Protein AF-A0AAJ4FAZ4-F1 (afdb_monomer)

Solvent-accessible surface area (backbone atoms only — not comparable to full-atom values): 7172 Å² total; per-residue (Å²): 137,91,84,82,84,87,79,88,83,78,82,79,81,78,77,80,74,80,72,75,82,74,70,63,69,66,58,57,48,51,50,52,46,50,51,50,50,54,52,52,61,74,35,66,86,39,67,74,61,33,71,71,54,60,81,50,44,72,41,85,96,40,70,46,77,49,74,38,98,54,58,62,82,92,45,78,35,40,30,40,39,38,31,36,26,21,42,89,90,42,75,43,28,34,39,43,34,35,17,46,80,92,43,77,76,44,76,51,77,45,80,63,63,82,130

pLDDT: mean 82.32, std 18.44, range [38.81, 97.94]

Sequence (115 aa):
MKKSVSALGLSLLFCVSHTFAQQPVADDRLMANHCLSEIQALYKTNPEVMALLEGTRVKDNSVALDRYDAKVGSQHIASELKATVERRDRVVGQILCLLDEDKILYKTFFNTEQH

Secondary structure (DSSP, 8-state):
------------------------HHHHHHHHHHHHHHHHHHTTT-HHHHHHHTTEEEPTT--EEEE-SS-BTTB--SEEEEEEEEETTEEEEEEEEEEETTEEEEEEEEE----

Radius of gyration: 23.89 Å; Cα contacts (8 Å, |Δi|>4): 161; chains: 1; bounding box: 85×60×36 Å

Foldseek 3Di:
DDDDDDDDDDDDPPPPPPPPPPDPPVVLQVLQQVLLVVQCVVCVVPVVVCVLSPQKGFDPPFKDKDADPDDDPPHDFGIKIKTFIDRPPHTQWMKIFTHDVSDTPDIDTDGPDDD

Mean predicted aligned error: 11.06 Å

Structure (mmCIF, N/CA/C/O backbone):
data_AF-A0AAJ4FAZ4-F1
#
_entry.id   AF-A0AAJ4FAZ4-F1
#
loop_
_atom_site.group_PDB
_atom_site.id
_atom_site.type_symbol
_atom_site.label_atom_id
_atom_site.label_alt_id
_atom_site.label_comp_id
_atom_site.label_asym_id
_atom_site.label_entity_id
_atom_site.label_seq_id
_atom_site.pdbx_PDB_ins_code
_atom_site.Cartn_x
_atom_site.Cartn_y
_atom_site.Cartn_z
_atom_site.occupancy
_atom_site.B_iso_or_equiv
_atom_site.auth_seq_id
_atom_site.auth_comp_id
_atom_site.auth_asym_id
_atom_site.auth_atom_id
_atom_site.pdbx_PDB_model_num
ATOM 1 N N . MET A 1 1 ? 65.141 -44.867 -17.189 1.00 41.06 1 MET A N 1
ATOM 2 C CA . MET A 1 1 ? 63.992 -44.368 -17.978 1.00 41.06 1 MET A CA 1
ATOM 3 C C . MET A 1 1 ? 62.885 -43.973 -17.009 1.00 41.06 1 MET A C 1
ATOM 5 O O . MET A 1 1 ? 62.425 -44.822 -16.262 1.00 41.06 1 MET A O 1
ATOM 9 N N . LYS A 1 2 ? 62.536 -42.681 -16.954 1.00 38.81 2 LYS A N 1
ATOM 10 C CA . LYS A 1 2 ? 61.416 -42.137 -16.167 1.00 38.81 2 LYS A CA 1
ATOM 11 C C . LYS A 1 2 ? 60.113 -42.390 -16.932 1.00 38.81 2 LYS A C 1
ATOM 13 O O . LYS A 1 2 ? 60.069 -42.082 -18.121 1.00 38.81 2 LYS A O 1
ATOM 18 N N . LYS A 1 3 ? 59.066 -42.891 -16.275 1.00 43.97 3 LYS A N 1
ATOM 19 C CA . LYS A 1 3 ? 57.681 -42.695 -16.727 1.00 43.97 3 LYS A CA 1
ATOM 20 C C . LYS A 1 3 ? 56.831 -42.262 -15.541 1.00 43.97 3 LYS A C 1
ATOM 22 O O . LYS A 1 3 ? 56.889 -42.851 -14.467 1.00 43.97 3 LYS A O 1
ATOM 27 N N . SER A 1 4 ? 56.136 -41.164 -15.773 1.00 47.00 4 SER A N 1
ATOM 28 C CA . SER A 1 4 ? 55.506 -40.282 -14.806 1.00 47.00 4 SER A CA 1
ATOM 29 C C . SER A 1 4 ? 53.994 -40.534 -14.782 1.00 47.00 4 SER A C 1
ATOM 31 O O . SER A 1 4 ? 53.373 -40.571 -15.835 1.00 47.00 4 SER A O 1
ATOM 33 N N . VAL A 1 5 ? 53.470 -40.764 -13.578 1.00 49.25 5 VAL A N 1
ATOM 34 C CA . VAL A 1 5 ? 52.274 -40.211 -12.899 1.00 49.25 5 VAL A CA 1
ATOM 35 C C . VAL A 1 5 ? 51.044 -39.699 -13.696 1.00 49.25 5 VAL A C 1
ATOM 37 O O . VAL A 1 5 ? 51.159 -38.860 -14.579 1.00 49.25 5 VAL A O 1
ATOM 40 N N . SER A 1 6 ? 49.878 -40.098 -13.151 1.00 43.69 6 SER A N 1
ATOM 41 C CA . SER A 1 6 ? 48.538 -39.460 -13.075 1.00 43.69 6 SER A CA 1
ATOM 42 C C . SER A 1 6 ? 47.638 -39.335 -14.304 1.00 43.69 6 SER A C 1
ATOM 44 O O . SER A 1 6 ? 47.954 -38.634 -15.253 1.00 43.69 6 SER A O 1
ATOM 46 N N . ALA A 1 7 ? 46.394 -39.809 -14.159 1.00 46.72 7 ALA A N 1
ATOM 47 C CA . ALA A 1 7 ? 45.302 -38.959 -13.659 1.00 46.72 7 ALA A CA 1
ATOM 48 C C . ALA A 1 7 ? 44.032 -39.798 -13.399 1.00 46.72 7 ALA A C 1
ATOM 50 O O . ALA A 1 7 ? 43.406 -40.305 -14.326 1.00 46.72 7 ALA A O 1
ATOM 51 N N . LEU A 1 8 ? 43.646 -39.935 -12.126 1.00 46.59 8 LEU A N 1
ATOM 52 C CA . LEU A 1 8 ? 42.291 -40.328 -11.733 1.00 46.59 8 LEU A CA 1
ATOM 53 C C . LEU A 1 8 ? 41.358 -39.155 -12.060 1.00 46.59 8 LEU A C 1
ATOM 55 O O . LEU A 1 8 ? 41.427 -38.107 -11.420 1.00 46.59 8 LEU A O 1
ATOM 59 N N . GLY A 1 9 ? 40.522 -39.321 -13.083 1.00 46.47 9 GLY A N 1
ATOM 60 C CA . GLY A 1 9 ? 39.487 -38.360 -13.452 1.00 46.47 9 GLY A CA 1
ATOM 61 C C . GLY A 1 9 ? 38.359 -38.357 -12.423 1.00 46.47 9 GLY A C 1
ATOM 62 O O . GLY A 1 9 ? 37.454 -39.184 -12.486 1.00 46.47 9 GLY A O 1
ATOM 63 N N . LEU A 1 10 ? 38.417 -37.425 -11.475 1.00 49.88 10 LEU A N 1
ATOM 64 C CA . LEU A 1 10 ? 37.337 -37.138 -10.536 1.00 49.88 10 LEU A CA 1
ATOM 65 C C . LEU A 1 10 ? 36.292 -36.260 -11.251 1.00 49.88 10 LEU A C 1
ATOM 67 O O . LEU A 1 10 ? 36.438 -35.042 -11.320 1.00 49.88 10 LEU A O 1
ATOM 71 N N . SER A 1 11 ? 35.255 -36.872 -11.830 1.00 51.69 11 SER A N 1
ATOM 72 C CA . SER A 1 11 ? 34.100 -36.133 -12.364 1.00 51.69 11 SER A CA 1
ATOM 73 C C . SER A 1 11 ? 33.214 -35.652 -11.214 1.00 51.69 11 SER A C 1
ATOM 75 O O . SER A 1 11 ? 32.373 -36.394 -10.713 1.00 51.69 11 SER A O 1
ATOM 77 N N . LEU A 1 12 ? 33.406 -34.401 -10.795 1.00 55.72 12 LEU A N 1
ATOM 78 C CA . LEU A 1 12 ? 32.466 -33.666 -9.949 1.00 55.72 12 LEU A CA 1
ATOM 79 C C . LEU A 1 12 ? 31.355 -33.094 -10.839 1.00 55.72 12 LEU A C 1
ATOM 81 O O . LEU A 1 12 ? 31.485 -32.009 -11.403 1.00 55.72 12 LEU A O 1
ATOM 85 N N . LEU A 1 13 ? 30.258 -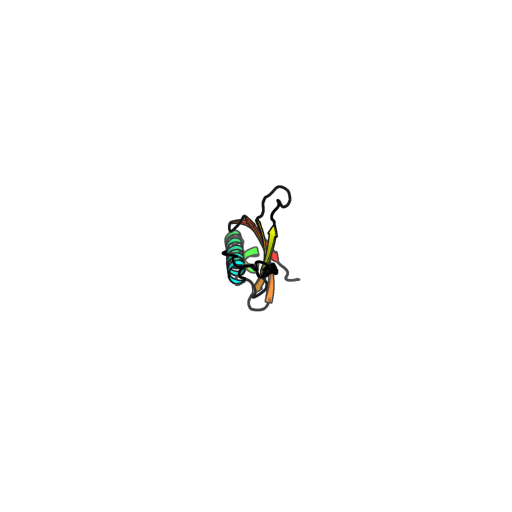33.841 -10.974 1.00 58.47 13 LEU A N 1
ATOM 86 C CA . LEU A 1 13 ? 28.983 -33.307 -11.453 1.00 58.47 13 LEU A CA 1
ATOM 87 C C . LEU A 1 13 ? 28.458 -32.327 -10.395 1.00 58.47 13 LEU A C 1
ATOM 89 O O . LEU A 1 13 ? 27.858 -32.724 -9.399 1.00 58.47 13 LEU A O 1
ATOM 93 N N . PHE A 1 14 ? 28.739 -31.040 -10.595 1.00 55.69 14 PHE A N 1
ATOM 94 C CA . PHE A 1 14 ? 28.132 -29.953 -9.838 1.00 55.69 14 PHE A CA 1
ATOM 95 C C . PHE A 1 14 ? 26.629 -29.922 -10.140 1.00 55.69 14 PHE A C 1
ATOM 97 O O . PHE A 1 14 ? 26.198 -29.432 -11.183 1.00 55.69 14 PHE A O 1
ATOM 104 N N . CYS A 1 15 ? 25.825 -30.457 -9.221 1.00 53.03 15 CYS A N 1
ATOM 105 C CA . CYS A 1 15 ? 24.395 -30.190 -9.171 1.00 53.03 15 CYS A CA 1
ATOM 106 C C . CYS A 1 15 ? 24.205 -28.683 -8.965 1.00 53.03 15 CYS A C 1
ATOM 108 O O . CYS A 1 15 ? 24.461 -28.163 -7.879 1.00 53.03 15 CYS A O 1
ATOM 110 N N . VAL A 1 16 ? 23.793 -27.972 -10.014 1.00 56.09 16 VAL A N 1
ATOM 111 C 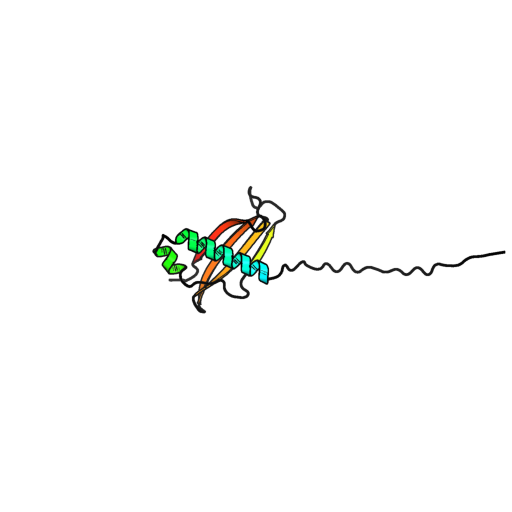CA . VAL A 1 16 ? 23.404 -26.563 -9.923 1.00 56.09 16 VAL A CA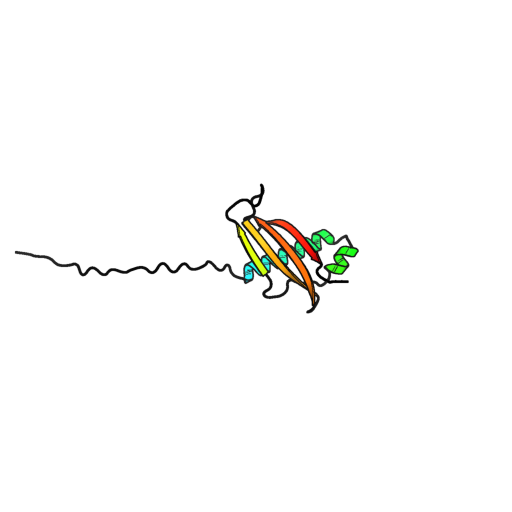 1
ATOM 112 C C . VAL A 1 16 ? 22.070 -26.507 -9.184 1.00 56.09 16 VAL A C 1
ATOM 114 O O . VAL A 1 16 ? 20.997 -26.579 -9.786 1.00 56.09 16 VAL A O 1
ATOM 117 N N . SER A 1 17 ? 22.136 -26.428 -7.857 1.00 52.28 17 SER A N 1
ATOM 118 C CA . SER A 1 17 ? 21.000 -26.041 -7.029 1.00 52.28 17 SER A CA 1
ATOM 119 C C . SER A 1 17 ? 20.574 -24.647 -7.477 1.00 52.28 17 SER A C 1
ATOM 121 O O . SER A 1 17 ? 21.270 -23.669 -7.213 1.00 52.28 17 SER A O 1
ATOM 123 N N . HIS A 1 18 ? 19.456 -24.553 -8.194 1.00 47.91 18 HIS A N 1
ATOM 124 C CA . HIS A 1 18 ? 18.778 -23.282 -8.403 1.00 47.91 18 HIS A CA 1
ATOM 125 C C . HIS A 1 18 ? 18.246 -22.848 -7.039 1.00 47.91 18 HIS A C 1
ATOM 127 O O . HIS A 1 18 ? 17.161 -23.246 -6.620 1.00 47.91 18 HIS A O 1
ATOM 133 N N . THR A 1 19 ? 19.049 -22.090 -6.300 1.00 49.94 19 THR A N 1
ATOM 134 C CA . THR A 1 19 ? 18.583 -21.357 -5.131 1.00 49.94 19 THR A CA 1
ATOM 135 C C . THR A 1 19 ? 17.575 -20.342 -5.659 1.00 49.94 19 THR A C 1
ATOM 137 O O . THR A 1 19 ? 17.963 -19.324 -6.230 1.00 49.94 19 THR A O 1
ATOM 140 N N . PHE A 1 20 ? 16.276 -20.631 -5.544 1.00 51.59 20 PHE A N 1
ATOM 141 C CA . PHE A 1 20 ? 15.256 -19.602 -5.706 1.00 51.59 20 PHE A CA 1
ATOM 142 C C . PHE A 1 20 ? 15.607 -18.498 -4.709 1.00 51.59 20 PHE A C 1
ATOM 144 O O . PHE A 1 20 ? 15.625 -18.735 -3.501 1.00 51.59 20 PHE A O 1
ATOM 151 N N . ALA A 1 21 ? 15.986 -17.325 -5.213 1.00 46.69 21 ALA A N 1
ATOM 152 C CA . ALA A 1 21 ? 16.301 -16.170 -4.390 1.00 46.69 21 ALA A CA 1
ATOM 153 C C . ALA A 1 21 ? 15.007 -15.668 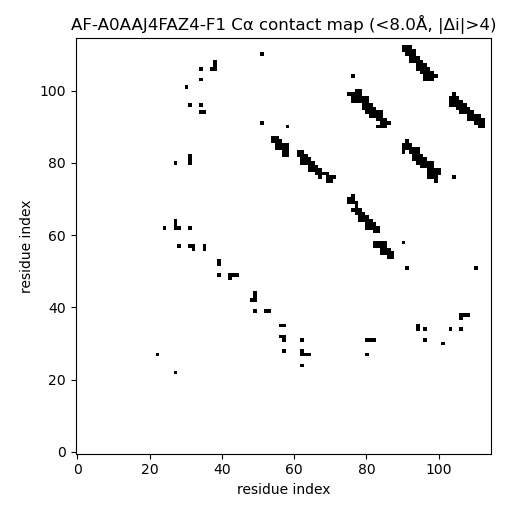-3.729 1.00 46.69 21 ALA A C 1
ATOM 155 O O . ALA A 1 21 ? 14.345 -14.750 -4.217 1.00 46.69 21 ALA A O 1
ATOM 156 N N . GLN A 1 22 ? 14.622 -16.318 -2.631 1.00 51.91 22 GLN A N 1
ATOM 157 C CA . GLN A 1 22 ? 13.640 -15.808 -1.690 1.00 51.91 22 GLN A CA 1
ATOM 158 C C . GLN A 1 22 ? 14.260 -14.552 -1.075 1.00 51.91 22 GLN A C 1
ATOM 160 O O . GLN A 1 22 ? 15.214 -14.641 -0.301 1.00 51.91 22 GLN A O 1
ATOM 165 N N . GLN A 1 23 ? 13.775 -13.376 -1.488 1.00 56.75 23 GLN A N 1
ATOM 166 C CA . GLN A 1 23 ? 14.123 -12.134 -0.798 1.00 56.75 23 GLN A CA 1
ATOM 167 C C . GLN A 1 23 ? 13.659 -12.241 0.662 1.00 56.75 23 GLN A C 1
ATOM 169 O O . GLN A 1 23 ? 12.709 -12.981 0.954 1.00 56.75 23 GLN A O 1
ATOM 174 N N . PRO A 1 24 ? 14.322 -11.549 1.599 1.00 60.66 24 PRO A N 1
ATOM 175 C CA . PRO A 1 24 ? 13.916 -11.586 2.990 1.00 60.66 24 PRO A CA 1
ATOM 176 C C . PRO A 1 24 ? 12.508 -11.001 3.130 1.00 60.66 24 PRO A C 1
ATOM 178 O O . PRO A 1 24 ? 12.295 -9.817 2.903 1.00 60.66 24 PRO A O 1
ATOM 181 N N . VAL A 1 25 ? 11.562 -11.812 3.611 1.00 66.69 25 VAL A N 1
ATOM 182 C CA . VAL A 1 25 ? 10.188 -11.398 3.977 1.00 66.69 25 VAL A CA 1
ATOM 183 C C . VAL A 1 25 ? 10.173 -10.149 4.883 1.00 66.69 25 VAL A C 1
ATOM 185 O O . VAL A 1 25 ? 9.195 -9.403 4.930 1.00 66.69 25 VAL A O 1
ATOM 188 N N . ALA A 1 26 ? 11.263 -9.913 5.621 1.00 72.56 26 ALA A N 1
ATOM 189 C CA . ALA A 1 26 ? 11.445 -8.738 6.464 1.00 72.56 26 ALA A CA 1
ATOM 190 C C . ALA A 1 26 ? 11.523 -7.421 5.668 1.00 72.56 26 ALA A C 1
ATOM 192 O O . ALA A 1 26 ? 10.902 -6.444 6.094 1.00 72.56 26 ALA A O 1
ATOM 193 N N . ASP A 1 27 ? 12.223 -7.408 4.532 1.00 85.00 27 ASP A N 1
ATOM 194 C CA . ASP A 1 27 ? 12.410 -6.215 3.699 1.00 85.00 27 ASP A CA 1
ATOM 195 C C . ASP A 1 27 ? 11.106 -5.877 2.966 1.00 85.00 27 ASP A C 1
ATOM 197 O O . ASP A 1 27 ? 10.635 -4.740 3.007 1.00 85.00 27 ASP A O 1
ATOM 201 N N . ASP A 1 28 ? 10.430 -6.895 2.428 1.00 90.31 28 ASP A N 1
ATOM 202 C CA . ASP A 1 28 ? 9.128 -6.743 1.771 1.00 90.31 28 ASP A CA 1
ATOM 203 C C . ASP A 1 28 ? 8.082 -6.170 2.739 1.00 90.31 28 ASP A C 1
ATOM 205 O O . ASP A 1 28 ? 7.295 -5.288 2.392 1.00 90.31 28 ASP A O 1
ATOM 209 N N . ARG A 1 29 ? 8.088 -6.617 4.003 1.00 92.44 29 ARG A N 1
ATOM 210 C CA . ARG A 1 29 ? 7.199 -6.070 5.037 1.00 92.44 29 ARG A CA 1
ATOM 211 C C . ARG A 1 29 ? 7.546 -4.631 5.405 1.00 92.44 29 ARG A C 1
ATOM 213 O O . ARG A 1 29 ? 6.636 -3.852 5.698 1.00 92.44 29 ARG A O 1
ATOM 220 N N . LEU A 1 30 ? 8.824 -4.263 5.423 1.00 94.44 30 LEU A N 1
ATOM 221 C CA . LEU A 1 30 ? 9.225 -2.875 5.642 1.00 94.44 30 LEU A CA 1
ATOM 222 C C . LEU A 1 30 ? 8.682 -1.982 4.518 1.00 94.44 30 LEU A C 1
ATOM 224 O O . LEU A 1 30 ? 8.039 -0.972 4.808 1.00 94.44 30 LEU A O 1
ATOM 228 N N . MET A 1 31 ? 8.840 -2.405 3.262 1.00 95.50 31 MET A N 1
ATOM 229 C CA . MET A 1 31 ? 8.316 -1.686 2.101 1.00 95.50 31 MET A CA 1
ATOM 230 C C . MET A 1 31 ? 6.781 -1.610 2.101 1.00 95.50 31 MET A C 1
ATOM 232 O O . MET A 1 31 ? 6.210 -0.550 1.852 1.00 95.50 31 MET A O 1
ATOM 236 N N . ALA A 1 32 ? 6.087 -2.691 2.472 1.00 96.88 32 ALA A N 1
ATOM 237 C CA . ALA A 1 32 ? 4.631 -2.689 2.621 1.00 96.88 32 ALA A CA 1
ATOM 238 C C . ALA A 1 32 ? 4.154 -1.643 3.645 1.00 96.88 32 ALA A C 1
ATOM 240 O O . ALA A 1 32 ? 3.200 -0.904 3.394 1.00 96.88 32 ALA A O 1
ATOM 241 N N . ASN A 1 33 ? 4.835 -1.550 4.792 1.00 96.94 33 ASN A N 1
ATOM 242 C CA . ASN A 1 33 ? 4.525 -0.552 5.817 1.00 96.94 33 ASN A CA 1
ATOM 243 C C . ASN A 1 33 ? 4.835 0.873 5.348 1.00 96.94 33 ASN A C 1
ATOM 245 O O . ASN A 1 33 ? 4.048 1.782 5.616 1.00 96.94 33 ASN A O 1
ATOM 249 N N . HIS A 1 34 ? 5.944 1.074 4.628 1.00 97.31 34 HIS A N 1
ATOM 250 C CA . HIS A 1 34 ? 6.261 2.371 4.029 1.00 97.31 34 HIS A CA 1
ATOM 251 C C . HIS A 1 34 ? 5.175 2.792 3.037 1.00 97.31 34 HIS A C 1
ATOM 253 O O . HIS A 1 34 ? 4.656 3.903 3.132 1.00 97.31 34 HIS A O 1
ATOM 259 N N . CYS A 1 35 ? 4.733 1.883 2.171 1.00 97.75 35 CYS A N 1
ATOM 260 C CA . CYS A 1 35 ? 3.655 2.169 1.237 1.00 97.75 35 CYS A CA 1
ATOM 261 C C . CYS A 1 35 ? 2.321 2.491 1.932 1.00 97.75 35 CYS A C 1
ATOM 263 O O . CYS A 1 35 ? 1.662 3.465 1.561 1.00 97.75 35 CYS A O 1
ATOM 265 N N . LEU A 1 36 ? 1.934 1.746 2.977 1.00 97.94 36 LEU A N 1
ATOM 266 C CA . LEU A 1 36 ? 0.7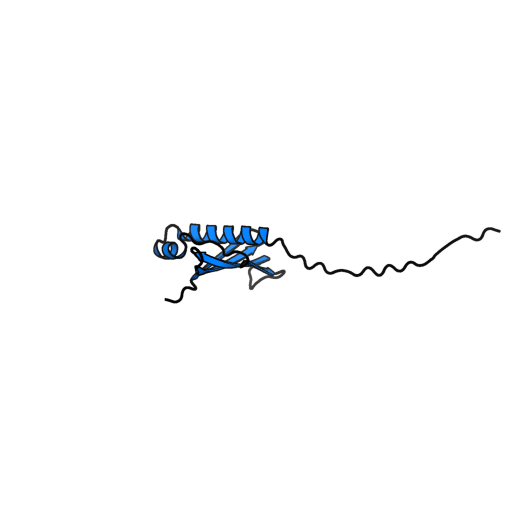44 2.075 3.772 1.00 97.94 36 LEU A CA 1
ATOM 267 C C . LEU A 1 36 ? 0.853 3.472 4.404 1.00 97.94 36 LEU A C 1
ATOM 269 O O . LEU A 1 36 ? -0.105 4.244 4.361 1.00 97.94 36 LEU A O 1
ATOM 273 N N . SER A 1 37 ? 2.020 3.816 4.952 1.00 97.81 37 SER A N 1
ATOM 274 C CA . SER A 1 37 ? 2.267 5.129 5.555 1.00 97.81 37 SER A CA 1
ATOM 275 C C . SER A 1 37 ? 2.156 6.263 4.532 1.00 97.81 37 SER A C 1
ATOM 277 O O . SER A 1 37 ? 1.524 7.283 4.798 1.00 97.81 37 SER A O 1
ATOM 279 N N . GLU A 1 38 ? 2.692 6.065 3.329 1.00 97.81 38 GLU A N 1
ATOM 280 C CA . GLU A 1 38 ? 2.579 7.005 2.213 1.00 97.81 38 GLU A CA 1
ATOM 281 C C . GLU A 1 38 ? 1.124 7.203 1.756 1.00 97.81 38 GLU A C 1
ATOM 283 O O . GLU A 1 38 ? 0.730 8.317 1.405 1.00 97.81 38 GLU A O 1
ATOM 288 N N . ILE A 1 39 ? 0.304 6.147 1.779 1.00 97.44 39 ILE A N 1
ATOM 289 C CA . ILE A 1 39 ? -1.1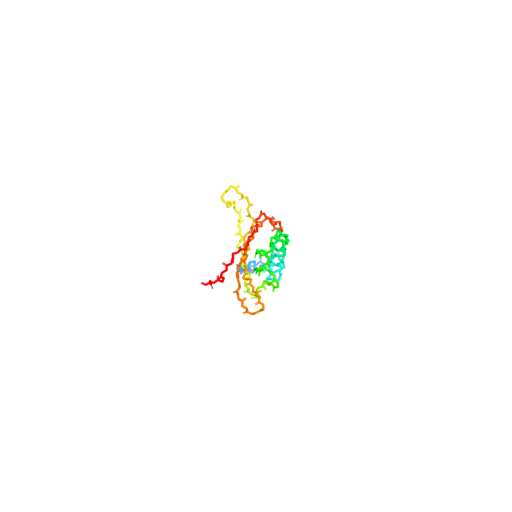38 6.230 1.495 1.00 97.44 39 ILE A CA 1
ATOM 290 C C . ILE A 1 39 ? -1.858 7.025 2.593 1.00 97.44 39 ILE A C 1
ATOM 292 O O . ILE A 1 39 ? -2.642 7.924 2.290 1.00 97.44 39 ILE A O 1
ATOM 296 N N . GLN A 1 40 ? -1.573 6.747 3.866 1.00 97.12 40 GLN A N 1
ATOM 297 C CA . GLN A 1 40 ? -2.135 7.500 4.993 1.00 97.12 40 GLN A CA 1
ATOM 298 C C . GLN A 1 40 ? -1.745 8.985 4.933 1.00 97.12 40 GLN A C 1
ATOM 300 O O . GLN A 1 40 ? -2.576 9.858 5.176 1.00 97.12 40 GLN A O 1
ATOM 305 N N . ALA A 1 41 ? -0.499 9.290 4.563 1.00 96.81 41 ALA A N 1
ATOM 306 C CA . ALA A 1 41 ? -0.032 10.660 4.384 1.00 96.81 41 ALA A CA 1
ATOM 307 C C . ALA A 1 41 ? -0.748 11.365 3.221 1.00 96.81 41 ALA A C 1
ATOM 309 O O . ALA A 1 41 ? -1.165 12.514 3.378 1.00 96.81 41 ALA A O 1
ATOM 310 N N . LEU A 1 42 ? -0.939 10.671 2.090 1.00 95.75 42 LEU A N 1
ATOM 311 C CA . LEU A 1 42 ? -1.646 11.193 0.916 1.00 95.75 42 LEU A CA 1
ATOM 312 C C . LEU A 1 42 ? -3.080 11.624 1.252 1.00 95.75 42 LEU A C 1
ATOM 314 O O . LEU A 1 42 ? -3.532 12.667 0.785 1.00 95.75 42 LEU A O 1
ATOM 318 N N . TYR A 1 43 ? -3.778 10.848 2.081 1.00 95.06 43 TYR A N 1
ATOM 319 C CA . TYR A 1 43 ? -5.175 11.106 2.434 1.00 95.06 43 TYR A CA 1
ATOM 320 C C . TYR A 1 43 ? -5.369 11.847 3.757 1.00 95.06 43 TYR A C 1
ATOM 322 O O . TYR A 1 43 ? -6.509 12.067 4.148 1.00 95.06 43 TYR A O 1
ATOM 330 N N . LYS A 1 44 ? -4.301 12.308 4.420 1.00 95.00 44 LYS A N 1
ATOM 331 C CA . LYS A 1 44 ? -4.356 12.917 5.763 1.00 95.00 44 LYS A CA 1
ATOM 332 C C . LYS A 1 44 ? -5.392 14.040 5.916 1.00 95.00 44 LYS A C 1
ATOM 334 O O . LYS A 1 44 ? -5.930 14.232 7.002 1.00 95.00 44 LYS A O 1
ATOM 339 N N . THR A 1 45 ? -5.655 14.802 4.856 1.00 95.00 45 THR A N 1
ATOM 340 C CA . THR A 1 45 ? -6.612 15.922 4.852 1.00 95.00 45 THR A CA 1
ATOM 341 C C . THR A 1 45 ? -8.016 15.540 4.374 1.00 95.00 45 THR A C 1
ATOM 343 O O . THR A 1 45 ? -8.904 16.389 4.389 1.00 95.00 45 THR A O 1
ATOM 346 N N . ASN A 1 46 ? -8.239 14.286 3.967 1.00 95.38 46 ASN A N 1
ATOM 347 C CA . ASN A 1 46 ? -9.541 13.751 3.586 1.00 95.38 46 ASN A CA 1
ATOM 348 C C . ASN A 1 46 ? -10.132 12.939 4.760 1.00 95.38 46 ASN A C 1
ATOM 350 O O . ASN A 1 46 ? -9.765 11.776 4.940 1.00 95.38 46 ASN A O 1
ATOM 354 N N . PRO A 1 47 ? -11.042 13.519 5.565 1.00 93.38 47 PRO A N 1
ATOM 355 C CA . PRO A 1 47 ? -11.551 12.871 6.774 1.00 93.38 47 PRO A CA 1
ATOM 356 C C . PRO A 1 47 ? -12.354 11.594 6.490 1.00 93.38 47 PRO A C 1
ATOM 358 O O . PRO A 1 47 ? -12.315 10.668 7.294 1.00 93.38 47 PRO A O 1
ATOM 361 N N . GLU A 1 48 ? -13.044 11.518 5.350 1.00 91.38 48 GLU A N 1
ATOM 362 C CA . GLU A 1 48 ? -13.820 10.338 4.956 1.00 91.38 48 GLU A CA 1
ATOM 363 C C . GLU A 1 48 ? -12.900 9.142 4.688 1.00 91.38 48 GLU A C 1
ATOM 365 O O . GLU A 1 48 ? -13.091 8.064 5.246 1.00 91.38 48 GLU A O 1
ATOM 370 N N . VAL A 1 49 ? -11.838 9.348 3.904 1.00 90.50 49 VAL A N 1
ATOM 371 C CA . VAL A 1 49 ? -10.861 8.287 3.619 1.00 90.50 49 VAL A CA 1
ATOM 372 C C . VAL A 1 49 ? -10.035 7.954 4.863 1.00 90.50 49 VAL A C 1
ATOM 374 O O . VAL A 1 49 ? -9.746 6.785 5.123 1.00 90.50 49 VAL A O 1
ATOM 377 N N . MET A 1 50 ? -9.696 8.948 5.689 1.00 93.75 50 MET A N 1
ATOM 378 C CA . MET A 1 50 ? -8.977 8.700 6.940 1.00 93.75 50 MET A CA 1
ATOM 379 C C . MET A 1 50 ? -9.787 7.878 7.937 1.00 93.75 50 MET A C 1
ATOM 381 O O . MET A 1 50 ? -9.196 7.049 8.623 1.00 93.75 50 MET A O 1
ATOM 385 N N . ALA A 1 51 ? -11.116 7.995 7.968 1.00 92.19 51 ALA A N 1
ATOM 386 C CA . ALA A 1 51 ? -11.947 7.119 8.794 1.00 92.19 51 ALA A CA 1
ATOM 387 C C . ALA A 1 51 ? -11.779 5.626 8.431 1.00 92.19 51 ALA A C 1
ATOM 389 O O . ALA A 1 51 ? -11.934 4.754 9.292 1.00 92.19 51 ALA A O 1
ATOM 390 N N . LEU A 1 52 ? -11.399 5.312 7.186 1.00 91.44 52 LEU A N 1
ATOM 391 C CA . LEU A 1 52 ? -11.090 3.951 6.730 1.00 91.44 52 LEU A CA 1
ATOM 392 C C . LEU A 1 52 ? -9.647 3.526 7.056 1.00 91.44 52 LEU A C 1
ATOM 394 O O . LEU A 1 52 ? -9.413 2.367 7.391 1.00 91.44 52 LEU A O 1
ATOM 398 N N . LEU A 1 53 ? -8.687 4.453 6.995 1.00 94.00 53 LEU A N 1
ATOM 399 C CA . LEU A 1 53 ? -7.247 4.176 7.140 1.00 94.00 53 LEU A CA 1
ATOM 400 C C . LEU A 1 53 ? -6.694 4.377 8.560 1.00 94.00 53 LEU A C 1
ATOM 402 O O . LEU A 1 53 ? -5.580 3.949 8.872 1.00 94.00 53 LEU A O 1
ATOM 406 N N . GLU A 1 54 ? -7.428 5.052 9.439 1.00 93.44 54 GLU A N 1
ATOM 407 C CA . GLU A 1 54 ? -6.958 5.340 10.791 1.00 93.44 54 GLU A CA 1
ATOM 408 C C . GLU A 1 54 ? -6.813 4.048 11.608 1.00 93.44 54 GLU A C 1
ATOM 410 O O . GLU A 1 54 ? -7.673 3.159 11.582 1.00 93.44 54 GLU A O 1
ATOM 415 N N . GLY A 1 55 ? -5.692 3.923 12.324 1.00 94.31 55 GLY A N 1
ATOM 416 C CA . GLY A 1 55 ? -5.398 2.760 13.165 1.00 94.31 55 GLY A CA 1
ATOM 417 C C . GLY A 1 55 ? -5.219 1.444 12.401 1.00 94.31 55 GLY A C 1
ATOM 418 O O . GLY A 1 55 ? -5.267 0.379 13.018 1.00 94.31 55 GLY A O 1
ATOM 419 N N . THR A 1 56 ? -5.050 1.492 11.077 1.00 96.44 56 THR A N 1
ATOM 420 C CA . THR A 1 56 ? -4.779 0.301 10.273 1.00 96.44 56 THR A CA 1
ATOM 421 C C . THR A 1 56 ? -3.294 -0.028 10.228 1.00 96.44 56 THR A C 1
ATOM 423 O O . THR A 1 56 ? -2.454 0.873 10.252 1.00 96.44 56 THR A O 1
ATOM 426 N N . ARG A 1 57 ? -2.972 -1.309 10.071 1.00 97.06 57 ARG A N 1
ATOM 427 C CA . ARG A 1 57 ? -1.611 -1.820 9.876 1.00 97.06 57 ARG A CA 1
ATOM 428 C C . ARG A 1 57 ? -1.583 -2.887 8.789 1.00 97.06 57 ARG A C 1
ATOM 430 O O . ARG A 1 57 ? -2.613 -3.484 8.478 1.00 97.06 57 ARG A O 1
ATOM 437 N N . VAL A 1 58 ? -0.400 -3.153 8.242 1.00 97.25 58 VAL A N 1
ATOM 438 C CA . VAL A 1 58 ? -0.185 -4.332 7.397 1.00 97.25 58 VAL A CA 1
ATOM 439 C C . VAL A 1 58 ? -0.341 -5.585 8.260 1.00 97.25 58 VAL A C 1
ATOM 441 O O . VAL A 1 58 ? 0.268 -5.691 9.326 1.00 97.25 58 VAL A O 1
ATOM 444 N N . LYS A 1 59 ? -1.166 -6.529 7.804 1.00 96.12 59 LYS A N 1
ATOM 445 C CA . LYS A 1 59 ? -1.345 -7.828 8.450 1.00 96.12 59 LYS A CA 1
ATOM 446 C C . LYS A 1 59 ? -0.085 -8.674 8.287 1.00 96.12 59 LYS A C 1
ATOM 448 O O . LYS A 1 59 ? 0.462 -8.778 7.184 1.00 96.12 59 LYS A O 1
ATOM 453 N N . ASP A 1 60 ? 0.344 -9.323 9.364 1.00 91.44 60 ASP A N 1
ATOM 454 C CA . ASP A 1 60 ? 1.516 -10.198 9.330 1.00 91.44 60 ASP A CA 1
ATOM 455 C C . ASP A 1 60 ? 1.345 -11.341 8.321 1.00 91.44 60 ASP A C 1
ATOM 457 O O . ASP A 1 60 ? 0.257 -11.894 8.149 1.00 91.44 60 ASP A O 1
ATOM 461 N N . ASN A 1 61 ? 2.446 -11.703 7.655 1.00 91.06 61 ASN A N 1
ATOM 462 C CA . AS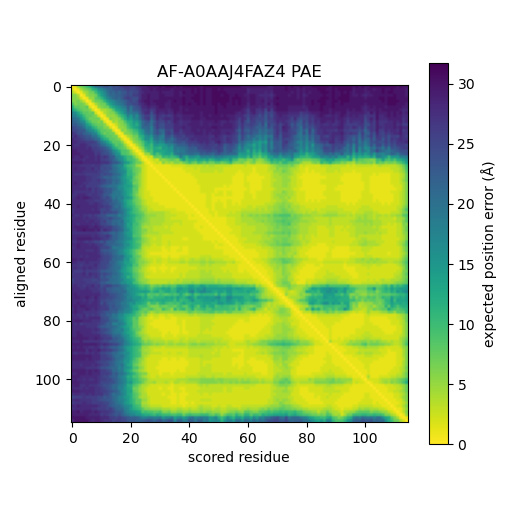N A 1 61 ? 2.508 -12.777 6.656 1.00 91.06 61 ASN A CA 1
ATOM 463 C C . ASN A 1 61 ? 1.512 -12.626 5.485 1.00 91.06 61 ASN A C 1
ATOM 465 O O . ASN A 1 61 ? 1.123 -13.621 4.882 1.00 91.06 61 ASN A O 1
ATOM 469 N N . SER A 1 62 ? 1.088 -11.397 5.167 1.00 95.12 62 SER A N 1
ATOM 470 C CA . SER A 1 62 ? 0.159 -11.115 4.058 1.00 95.12 62 SER A CA 1
ATOM 471 C C . SER A 1 62 ? 0.800 -10.421 2.854 1.00 95.12 62 SER A C 1
ATOM 473 O O . SER A 1 62 ? 0.105 -10.124 1.883 1.00 95.12 62 SER A O 1
ATOM 475 N N . VAL A 1 63 ? 2.098 -10.123 2.933 1.00 96.44 63 VAL A N 1
ATOM 476 C CA . VAL A 1 63 ? 2.823 -9.401 1.886 1.00 96.44 63 VAL A CA 1
ATOM 477 C C . VAL A 1 63 ? 3.149 -10.358 0.745 1.00 96.44 63 VAL A C 1
ATOM 479 O O . VAL A 1 63 ? 3.734 -11.416 0.970 1.00 96.44 63 VAL A O 1
ATOM 482 N N . ALA A 1 64 ? 2.779 -9.966 -0.467 1.00 95.00 64 ALA A N 1
ATOM 483 C CA . ALA A 1 64 ? 3.146 -10.621 -1.711 1.00 95.00 64 ALA A CA 1
ATOM 484 C C . ALA A 1 64 ? 3.907 -9.623 -2.587 1.00 95.00 64 ALA A C 1
ATOM 486 O O . ALA A 1 64 ? 3.464 -8.484 -2.747 1.00 95.00 64 ALA A O 1
ATOM 487 N N . LEU A 1 65 ? 5.040 -10.056 -3.136 1.00 92.25 65 LEU A N 1
ATOM 488 C CA . LEU A 1 65 ? 5.884 -9.257 -4.015 1.00 92.25 65 LEU A CA 1
ATOM 489 C C . LEU A 1 65 ? 6.085 -10.001 -5.336 1.00 92.25 65 LEU A C 1
ATOM 491 O O . LEU A 1 65 ? 6.773 -11.021 -5.384 1.00 92.25 65 LEU A O 1
ATOM 495 N N . ASP A 1 66 ? 5.507 -9.461 -6.400 1.00 91.44 66 ASP A N 1
ATOM 496 C CA . ASP A 1 66 ? 5.709 -9.932 -7.765 1.00 91.44 66 ASP A CA 1
ATOM 497 C C . ASP A 1 66 ? 6.822 -9.086 -8.409 1.00 91.44 66 ASP A C 1
ATOM 499 O O . ASP A 1 66 ? 6.780 -7.859 -8.330 1.00 91.44 66 ASP A O 1
ATOM 503 N N . ARG A 1 67 ? 7.837 -9.709 -9.025 1.00 90.06 67 ARG A N 1
ATOM 504 C CA . ARG A 1 67 ? 8.940 -8.998 -9.706 1.00 90.06 67 ARG A CA 1
ATOM 505 C C . ARG A 1 67 ? 8.815 -9.101 -11.216 1.00 90.06 67 ARG A C 1
ATOM 507 O O . ARG A 1 67 ? 8.450 -10.155 -11.736 1.00 90.06 67 ARG A O 1
ATOM 514 N N . TYR A 1 68 ? 9.182 -8.028 -11.905 1.00 86.88 68 TYR A N 1
ATOM 515 C CA . TYR A 1 68 ? 9.096 -7.934 -13.354 1.00 86.88 68 TYR A CA 1
ATOM 516 C C . TYR A 1 68 ? 10.427 -7.471 -13.942 1.00 86.88 68 TYR A C 1
ATOM 518 O O . TYR A 1 68 ? 10.925 -6.397 -13.623 1.00 86.88 68 TYR A O 1
ATOM 526 N N . ASP A 1 69 ? 10.971 -8.264 -14.863 1.00 80.44 69 ASP A N 1
ATOM 527 C CA . ASP A 1 69 ? 12.190 -7.907 -15.604 1.00 80.44 69 ASP A CA 1
ATOM 528 C C . ASP A 1 69 ? 11.885 -7.039 -16.842 1.00 80.44 69 ASP A C 1
ATOM 530 O O . ASP A 1 69 ? 12.777 -6.475 -17.476 1.00 80.44 69 ASP A O 1
ATOM 534 N N . ALA A 1 70 ? 10.607 -6.937 -17.212 1.00 73.88 70 ALA A N 1
ATOM 535 C CA . ALA A 1 70 ? 10.123 -6.224 -18.386 1.00 73.88 70 ALA A CA 1
ATOM 536 C C . ALA A 1 70 ? 9.119 -5.135 -17.994 1.00 73.88 70 ALA A C 1
ATOM 538 O O . ALA A 1 70 ? 8.545 -5.135 -16.909 1.00 73.88 70 ALA A O 1
ATOM 539 N N . LYS A 1 71 ? 8.888 -4.187 -18.906 1.00 72.56 71 LYS A N 1
ATOM 540 C CA . LYS A 1 71 ? 7.875 -3.144 -18.709 1.00 72.56 71 LYS A CA 1
ATOM 541 C C . LYS A 1 71 ? 6.485 -3.759 -18.536 1.00 72.56 71 LYS A C 1
ATOM 543 O O . LYS A 1 71 ? 6.112 -4.664 -19.283 1.00 72.56 71 LYS A O 1
ATOM 548 N N . VAL A 1 72 ? 5.695 -3.187 -17.631 1.00 72.81 72 VAL A N 1
ATOM 549 C CA . VAL A 1 72 ? 4.255 -3.445 -17.535 1.00 72.81 72 VAL A CA 1
ATOM 550 C C . VAL A 1 72 ? 3.535 -2.304 -18.251 1.00 72.81 72 VAL A C 1
ATOM 552 O O . VAL A 1 72 ? 3.552 -1.149 -17.825 1.00 72.81 72 VAL A O 1
ATOM 555 N N . GLY A 1 73 ? 2.972 -2.608 -19.423 1.00 80.69 73 GLY A N 1
ATOM 556 C CA . GLY A 1 73 ? 2.532 -1.581 -20.370 1.00 80.69 73 GLY A CA 1
ATOM 557 C C . GLY A 1 73 ? 3.719 -0.763 -20.899 1.00 80.69 73 GLY A C 1
ATOM 558 O O . GLY A 1 73 ? 4.690 -1.322 -21.407 1.00 80.69 73 GLY A O 1
ATOM 559 N N . SER A 1 74 ? 3.653 0.569 -20.793 1.00 77.75 74 SER A N 1
ATOM 560 C CA . SER A 1 74 ? 4.744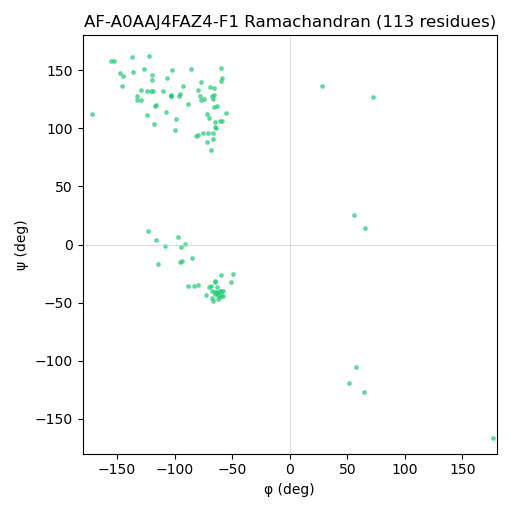 1.475 -21.197 1.00 77.75 74 SER A CA 1
ATOM 561 C C . SER A 1 74 ? 5.703 1.852 -20.061 1.00 77.75 74 SER A C 1
ATOM 563 O O . SER A 1 74 ? 6.776 2.396 -20.335 1.00 77.75 74 SER A O 1
ATOM 565 N N . GLN A 1 75 ? 5.328 1.586 -18.806 1.00 75.19 75 GLN A N 1
ATOM 566 C CA . GLN A 1 75 ? 6.083 1.953 -17.608 1.00 75.19 75 GLN A CA 1
ATOM 567 C C . GLN A 1 75 ? 7.010 0.802 -17.203 1.00 75.19 75 GLN A C 1
ATOM 569 O O . GLN A 1 75 ? 6.616 -0.364 -17.216 1.00 75.19 75 GLN A O 1
ATOM 574 N N . HIS A 1 76 ? 8.254 1.120 -16.843 1.00 80.19 76 HIS A N 1
ATOM 575 C CA . HIS A 1 76 ? 9.084 0.151 -16.135 1.00 80.19 76 HIS A CA 1
ATOM 576 C C . HIS A 1 76 ? 8.625 0.101 -14.679 1.00 80.19 76 HIS A C 1
ATOM 578 O O . HIS A 1 76 ? 8.552 1.146 -14.032 1.00 80.19 76 HIS A O 1
ATOM 584 N N . ILE A 1 77 ? 8.270 -1.092 -14.212 1.00 81.62 77 ILE A N 1
ATOM 585 C CA . ILE A 1 77 ? 8.103 -1.399 -12.797 1.00 81.62 77 ILE A CA 1
ATOM 586 C C . ILE A 1 77 ? 9.032 -2.576 -12.518 1.00 81.62 77 ILE A C 1
ATOM 588 O O . ILE A 1 77 ? 9.051 -3.527 -13.297 1.00 81.62 77 ILE A O 1
ATOM 592 N N . ALA A 1 78 ? 9.811 -2.491 -11.448 1.00 85.19 78 ALA A N 1
ATOM 593 C CA . ALA A 1 78 ? 10.646 -3.592 -10.992 1.00 85.19 78 ALA A CA 1
ATOM 594 C C . ALA A 1 78 ? 9.806 -4.603 -10.203 1.00 85.19 78 ALA A C 1
ATOM 596 O O . ALA A 1 78 ? 10.042 -5.811 -10.274 1.00 85.19 78 ALA A O 1
ATOM 597 N N . SER A 1 79 ? 8.803 -4.123 -9.460 1.00 92.06 79 SER A N 1
ATOM 598 C CA . SER A 1 79 ? 7.947 -4.990 -8.659 1.00 92.06 79 SER A CA 1
ATOM 599 C C . SER A 1 79 ? 6.557 -4.418 -8.371 1.00 92.06 79 SER A C 1
ATOM 601 O O . SER A 1 79 ? 6.308 -3.214 -8.432 1.00 92.06 79 SER A O 1
ATOM 603 N N . GLU A 1 80 ? 5.627 -5.320 -8.069 1.00 94.44 80 GLU A N 1
ATOM 604 C CA . GLU A 1 80 ? 4.294 -5.043 -7.542 1.00 94.44 80 GLU A CA 1
ATOM 605 C C . GLU A 1 80 ? 4.184 -5.669 -6.154 1.00 94.44 80 GLU A C 1
ATOM 607 O O . GLU A 1 80 ? 4.308 -6.881 -5.989 1.00 94.44 80 GLU A O 1
ATOM 612 N N . LEU A 1 81 ? 3.940 -4.830 -5.153 1.00 95.88 81 LEU A N 1
ATOM 613 C CA . LEU A 1 81 ? 3.721 -5.240 -3.777 1.00 95.88 81 LEU A CA 1
ATOM 614 C C . LEU A 1 81 ? 2.231 -5.167 -3.457 1.00 95.88 81 LEU A C 1
ATOM 616 O O . LEU A 1 81 ? 1.59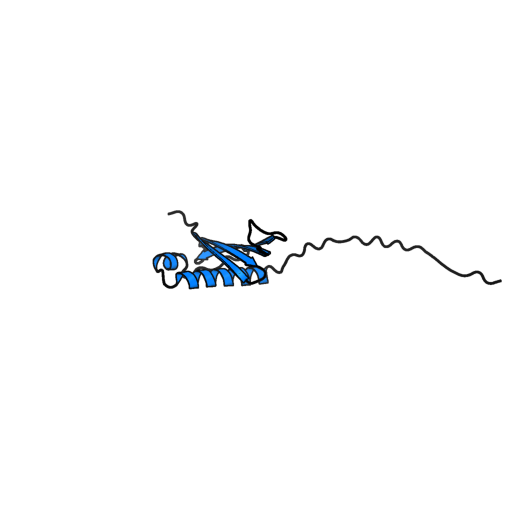8 -4.123 -3.629 1.00 95.88 81 LEU A O 1
ATOM 620 N N . LYS A 1 82 ? 1.687 -6.258 -2.923 1.00 97.50 82 LYS A N 1
ATOM 621 C CA . LYS A 1 82 ? 0.338 -6.327 -2.353 1.00 97.50 82 LYS A CA 1
ATOM 622 C C . LYS A 1 82 ? 0.435 -6.717 -0.890 1.00 97.50 82 LYS A C 1
ATOM 624 O O . LYS A 1 82 ? 1.234 -7.577 -0.530 1.00 97.50 82 LYS A O 1
ATOM 629 N N . ALA A 1 83 ? -0.396 -6.125 -0.044 1.00 97.69 83 ALA A N 1
ATOM 630 C CA . ALA A 1 83 ? -0.504 -6.562 1.342 1.00 97.69 83 ALA A CA 1
ATOM 631 C C . ALA A 1 83 ? -1.921 -6.381 1.878 1.00 97.69 83 ALA A C 1
ATOM 633 O O . ALA A 1 83 ? -2.628 -5.442 1.505 1.00 97.69 83 ALA A O 1
ATOM 634 N N . THR A 1 84 ? -2.329 -7.270 2.783 1.00 97.38 84 THR A N 1
ATOM 635 C CA . THR A 1 84 ? -3.600 -7.122 3.495 1.00 97.38 84 THR A CA 1
ATOM 636 C C . THR A 1 84 ? -3.452 -6.080 4.594 1.00 97.38 84 THR A C 1
ATOM 638 O O . THR A 1 84 ? -2.448 -6.044 5.306 1.00 97.38 84 THR A O 1
ATOM 641 N N . VAL A 1 85 ? -4.475 -5.250 4.756 1.00 96.94 85 VAL A N 1
ATOM 642 C CA . VAL A 1 85 ? -4.559 -4.231 5.797 1.00 96.94 85 VAL A CA 1
ATOM 643 C C . VAL A 1 85 ? -5.616 -4.639 6.810 1.00 96.94 85 VAL A C 1
ATOM 645 O O . VAL A 1 85 ? -6.739 -5.003 6.451 1.00 96.94 85 VAL A O 1
ATOM 648 N N . GLU A 1 86 ? -5.265 -4.560 8.088 1.00 95.88 86 GLU A N 1
ATOM 649 C CA . GLU A 1 86 ? -6.164 -4.864 9.192 1.00 95.88 86 GLU A CA 1
ATOM 650 C C . GLU A 1 86 ? -6.241 -3.726 10.206 1.00 95.88 86 GLU A C 1
ATOM 652 O O . GLU A 1 86 ? -5.297 -2.958 10.405 1.00 95.88 86 GLU A O 1
ATOM 657 N N . ARG A 1 87 ? -7.392 -3.634 10.866 1.00 94.88 87 ARG A N 1
ATOM 658 C CA . ARG A 1 87 ? -7.620 -2.792 12.035 1.00 94.88 87 ARG A CA 1
ATOM 659 C C . ARG A 1 87 ? -7.924 -3.712 13.204 1.00 94.88 87 ARG A C 1
ATOM 661 O O . ARG A 1 87 ? -8.909 -4.450 13.173 1.00 94.88 87 ARG A O 1
ATOM 668 N N . ARG A 1 88 ? -7.088 -3.643 14.245 1.00 91.06 88 ARG A N 1
ATOM 669 C CA . ARG A 1 88 ? -7.059 -4.644 15.326 1.00 91.06 88 ARG A CA 1
ATOM 670 C C . ARG A 1 88 ? -6.800 -6.029 14.711 1.00 91.06 88 ARG A C 1
ATOM 672 O O . ARG A 1 88 ? -5.688 -6.238 14.230 1.00 91.06 88 ARG A O 1
ATOM 679 N N . ASP A 1 89 ? -7.826 -6.873 14.638 1.00 89.50 89 ASP A N 1
ATOM 680 C CA . ASP A 1 89 ? -7.774 -8.232 14.075 1.00 89.50 89 ASP A CA 1
ATOM 681 C C . ASP A 1 89 ? -8.786 -8.440 12.928 1.00 89.50 89 ASP A C 1
ATOM 683 O O . ASP A 1 89 ? -9.053 -9.567 12.507 1.00 89.50 89 ASP A O 1
ATOM 687 N N . ARG A 1 90 ? -9.389 -7.353 12.420 1.00 92.75 90 ARG A N 1
ATOM 688 C CA . ARG A 1 90 ? -10.320 -7.385 11.284 1.00 92.75 90 ARG A CA 1
ATOM 689 C C . ARG A 1 90 ? -9.623 -6.886 10.025 1.00 92.75 90 ARG A C 1
ATOM 691 O O . ARG A 1 90 ? -9.088 -5.780 10.016 1.00 92.75 90 ARG A O 1
ATOM 698 N N . VAL A 1 91 ? -9.688 -7.668 8.949 1.00 94.00 91 VAL A N 1
ATOM 699 C CA . VAL A 1 91 ? -9.262 -7.231 7.612 1.00 94.00 91 VAL A CA 1
ATOM 700 C C . VAL A 1 91 ? -10.203 -6.136 7.117 1.00 94.00 91 VAL A C 1
ATOM 702 O O . VAL A 1 91 ? -11.413 -6.349 7.069 1.00 94.00 91 VAL A O 1
ATOM 705 N N . VAL A 1 92 ? -9.637 -4.989 6.745 1.00 94.56 92 VAL A N 1
ATOM 706 C CA . VAL A 1 92 ? -10.389 -3.819 6.258 1.00 94.56 92 VAL A CA 1
ATOM 707 C C . VAL A 1 92 ? -10.097 -3.497 4.795 1.00 94.56 92 VAL A C 1
ATOM 709 O O . VAL A 1 92 ? -10.845 -2.772 4.149 1.00 94.56 92 VAL A O 1
ATOM 712 N N . GLY A 1 93 ? -9.012 -4.034 4.242 1.00 95.31 93 GLY A N 1
ATOM 713 C CA . GLY A 1 93 ? -8.661 -3.761 2.861 1.00 95.31 93 GLY A CA 1
ATOM 714 C C . GLY A 1 93 ? -7.352 -4.383 2.425 1.00 95.31 93 GLY A C 1
ATOM 715 O O . GLY A 1 93 ? -6.772 -5.231 3.106 1.00 95.31 93 GLY A O 1
ATOM 716 N N . GLN A 1 94 ? -6.879 -3.922 1.276 1.00 97.19 94 GLN A N 1
ATOM 717 C CA . GLN A 1 94 ? -5.587 -4.282 0.706 1.00 97.19 94 GLN A CA 1
ATOM 718 C C . GLN A 1 94 ? -4.891 -3.036 0.166 1.00 97.19 94 GLN A C 1
ATOM 720 O O . GLN A 1 94 ? -5.548 -2.116 -0.318 1.00 97.19 94 GLN A O 1
ATOM 725 N N . ILE A 1 95 ? -3.563 -3.016 0.219 1.00 97.75 95 ILE A N 1
ATOM 726 C CA . ILE A 1 95 ? -2.751 -2.033 -0.504 1.00 97.75 95 ILE A CA 1
ATOM 727 C C . ILE A 1 95 ? -2.142 -2.663 -1.748 1.00 97.75 95 ILE A C 1
ATOM 729 O O . ILE A 1 95 ? -1.842 -3.858 -1.758 1.00 97.75 95 ILE A O 1
ATOM 733 N N . LEU A 1 96 ? -1.932 -1.831 -2.764 1.00 97.50 96 LEU A N 1
ATOM 734 C CA . LEU A 1 96 ? -1.116 -2.145 -3.930 1.00 97.50 96 LEU A CA 1
ATOM 735 C C . LEU A 1 96 ? -0.118 -1.018 -4.159 1.00 97.50 96 LEU A C 1
ATOM 737 O O . LEU A 1 96 ? -0.493 0.159 -4.166 1.00 97.50 96 LEU A O 1
ATOM 741 N N . CYS A 1 97 ? 1.137 -1.398 -4.375 1.00 96.81 97 CYS A N 1
ATOM 742 C CA . CYS A 1 97 ? 2.247 -0.488 -4.606 1.00 96.81 97 CYS A CA 1
ATOM 743 C C . CYS A 1 97 ? 3.031 -0.976 -5.820 1.00 96.81 97 CYS A C 1
ATOM 745 O O . CYS A 1 97 ? 3.473 -2.121 -5.844 1.00 96.81 97 CYS A O 1
ATOM 747 N N . LEU A 1 98 ? 3.201 -0.116 -6.821 1.00 95.25 98 LEU A N 1
ATOM 748 C CA . LEU A 1 98 ? 4.105 -0.389 -7.937 1.00 95.25 98 LEU A CA 1
ATOM 749 C C . LEU A 1 98 ? 5.433 0.285 -7.639 1.00 95.25 98 LEU A C 1
ATOM 751 O O . LEU A 1 98 ? 5.455 1.482 -7.336 1.00 95.25 98 LEU A O 1
ATOM 755 N N . LEU A 1 99 ? 6.509 -0.483 -7.717 1.00 93.25 99 LEU A N 1
ATOM 756 C CA . LEU A 1 99 ? 7.840 -0.070 -7.316 1.00 93.25 99 LEU A CA 1
ATOM 757 C C . LEU A 1 99 ? 8.800 -0.140 -8.504 1.00 93.25 99 LEU A C 1
ATOM 759 O O . LEU A 1 99 ? 8.698 -1.017 -9.364 1.00 93.25 99 LEU A O 1
ATOM 763 N N . ASP A 1 100 ? 9.743 0.788 -8.531 1.00 90.00 100 ASP A N 1
ATOM 764 C CA . ASP A 1 100 ? 10.967 0.715 -9.323 1.00 90.00 100 ASP A CA 1
ATOM 765 C C . ASP A 1 100 ? 12.124 0.714 -8.326 1.00 90.00 100 ASP A C 1
ATOM 767 O O . ASP A 1 100 ? 12.370 1.724 -7.664 1.00 90.00 100 ASP A O 1
ATOM 771 N N . GLU A 1 101 ? 12.722 -0.460 -8.116 1.00 85.12 101 GLU A N 1
ATOM 772 C CA . GLU A 1 101 ? 13.529 -0.770 -6.928 1.00 85.12 101 GLU A CA 1
ATOM 773 C C . GLU A 1 101 ? 12.754 -0.445 -5.633 1.00 85.12 101 GLU A C 1
ATOM 775 O O . GLU A 1 101 ? 11.669 -0.983 -5.417 1.00 85.12 101 GLU A O 1
ATOM 780 N N . ASP A 1 102 ? 13.271 0.460 -4.798 1.00 84.00 102 ASP A N 1
ATOM 781 C CA . ASP A 1 102 ? 12.629 0.902 -3.553 1.00 84.00 102 ASP A CA 1
ATOM 782 C C . ASP A 1 102 ? 11.728 2.137 -3.742 1.00 84.00 102 ASP A C 1
ATOM 784 O O . ASP A 1 102 ? 11.136 2.657 -2.791 1.00 84.00 102 ASP A O 1
ATOM 788 N N . LYS A 1 103 ? 11.614 2.657 -4.969 1.00 91.94 103 LYS A N 1
ATOM 789 C CA . LYS A 1 103 ? 10.827 3.857 -5.252 1.00 91.94 103 LYS A CA 1
ATOM 790 C C . LYS A 1 103 ? 9.379 3.500 -5.562 1.00 91.94 103 LYS A C 1
ATOM 792 O O . LYS A 1 103 ? 9.086 2.871 -6.574 1.00 91.94 103 LYS A O 1
ATOM 797 N N . ILE A 1 104 ? 8.451 4.032 -4.770 1.00 95.25 104 ILE A N 1
ATOM 798 C CA . ILE A 1 104 ? 7.012 3.918 -5.035 1.00 95.25 104 ILE A CA 1
ATOM 799 C C . ILE A 1 104 ? 6.620 4.795 -6.234 1.00 95.25 104 ILE A C 1
ATOM 801 O O . ILE A 1 104 ? 6.638 6.025 -6.156 1.00 95.25 104 ILE A O 1
ATOM 805 N N . LEU A 1 105 ? 6.228 4.158 -7.337 1.00 93.50 105 LEU A N 1
ATOM 806 C CA . LEU A 1 105 ? 5.701 4.801 -8.545 1.00 93.50 105 LEU A CA 1
ATOM 807 C C . LEU A 1 105 ? 4.185 5.005 -8.483 1.00 93.50 105 LEU A C 1
ATOM 809 O O . LEU A 1 105 ? 3.666 6.003 -8.980 1.00 93.50 105 LEU A O 1
ATOM 813 N N . TYR A 1 106 ? 3.474 4.061 -7.869 1.00 95.06 106 TYR A N 1
ATOM 814 C CA . TYR A 1 106 ? 2.028 4.109 -7.675 1.00 95.06 106 TYR A CA 1
ATOM 815 C C . TYR A 1 106 ? 1.664 3.468 -6.339 1.00 95.06 106 TYR A C 1
ATOM 817 O O . TYR A 1 106 ? 2.300 2.498 -5.931 1.00 95.06 106 TYR A O 1
ATOM 825 N N . LYS A 1 107 ? 0.642 4.001 -5.668 1.00 97.12 107 LYS A N 1
ATOM 826 C CA . LYS A 1 107 ? 0.138 3.497 -4.387 1.00 97.12 107 LYS A CA 1
ATOM 827 C C . LYS A 1 107 ? -1.366 3.685 -4.294 1.00 97.12 107 LYS A C 1
ATOM 829 O O . LYS A 1 107 ? -1.878 4.749 -4.642 1.00 97.12 107 LYS A O 1
ATOM 834 N N . THR A 1 108 ? -2.066 2.670 -3.809 1.00 96.75 108 THR A N 1
ATOM 835 C CA . THR A 1 108 ? -3.512 2.735 -3.591 1.00 96.75 108 THR A CA 1
ATOM 836 C C . THR A 1 108 ? -3.958 1.804 -2.469 1.00 96.75 108 THR A C 1
ATOM 838 O O . THR A 1 108 ? -3.272 0.835 -2.138 1.00 96.75 108 THR A O 1
ATOM 841 N N . PHE A 1 109 ? -5.123 2.107 -1.902 1.00 95.81 109 PHE A N 1
ATOM 842 C CA . PHE A 1 109 ? -5.825 1.281 -0.930 1.00 95.81 109 PHE A CA 1
ATOM 843 C C . PHE A 1 109 ? -7.187 0.878 -1.494 1.00 95.81 109 PHE A C 1
ATOM 845 O O . PHE A 1 109 ? -7.947 1.720 -1.971 1.00 95.81 109 PHE A O 1
ATOM 852 N N . PHE A 1 110 ? -7.501 -0.408 -1.397 1.00 94.19 110 PHE A N 1
ATOM 853 C CA . PHE A 1 110 ? -8.796 -0.974 -1.738 1.00 94.19 110 PHE A CA 1
ATOM 854 C C . PHE A 1 110 ? -9.517 -1.353 -0.449 1.00 94.19 110 PHE A C 1
ATOM 856 O O . PHE A 1 110 ? -9.082 -2.267 0.254 1.00 94.19 110 PHE A O 1
ATOM 863 N N . ASN A 1 111 ? -10.622 -0.669 -0.143 1.00 91.12 111 ASN A N 1
ATOM 864 C CA . ASN A 1 111 ? -11.508 -1.092 0.937 1.00 91.12 111 ASN A CA 1
ATOM 865 C C . ASN A 1 111 ? -12.177 -2.418 0.538 1.00 91.12 111 ASN A C 1
ATOM 867 O O . ASN A 1 111 ? -12.740 -2.523 -0.551 1.00 91.12 111 ASN A O 1
ATOM 871 N N . THR A 1 112 ? -12.098 -3.427 1.404 1.00 86.88 112 THR A N 1
ATOM 872 C CA . THR A 1 112 ? -12.745 -4.732 1.185 1.00 86.88 112 THR A CA 1
ATOM 873 C C . THR A 1 112 ? -13.817 -5.040 2.223 1.00 86.88 112 THR A C 1
ATOM 875 O O . THR A 1 112 ? -14.361 -6.144 2.223 1.00 86.88 112 THR A O 1
ATOM 878 N N . GLU A 1 113 ? -14.117 -4.109 3.130 1.00 79.25 113 GLU A N 1
ATOM 879 C CA . GLU A 1 113 ? -15.275 -4.240 4.005 1.00 79.25 113 GLU A CA 1
ATOM 880 C C . GLU A 1 113 ? -16.551 -4.180 3.154 1.00 79.25 113 GLU A C 1
ATOM 882 O O . GLU A 1 113 ? -16.827 -3.189 2.480 1.00 79.25 113 GLU A O 1
ATOM 887 N N . GLN A 1 114 ? -17.330 -5.262 3.164 1.00 59.69 114 GLN A N 1
ATOM 888 C CA . GLN A 1 114 ? -18.687 -5.246 2.626 1.00 59.69 114 GLN A CA 1
ATOM 889 C C . GLN A 1 114 ? -19.582 -4.494 3.621 1.00 59.69 114 GLN A C 1
ATOM 891 O O . GLN A 1 114 ? -19.578 -4.823 4.813 1.00 59.69 114 GLN A O 1
ATOM 896 N N . HIS A 1 115 ? -20.282 -3.464 3.140 1.00 53.12 115 HIS A N 1
ATOM 897 C CA . HIS A 1 115 ? -21.331 -2.752 3.876 1.00 53.12 115 HIS A CA 1
ATOM 898 C C . HIS A 1 115 ? -22.657 -3.506 3.809 1.00 53.12 115 HIS A C 1
ATOM 900 O O . HIS A 1 115 ? -22.977 -4.027 2.716 1.00 53.12 115 HIS A O 1
#

Nearest PDB structures (foldseek):
  6zc2-assembly1_A  TM=4.334E-01  e=1.013E+00  Pseudomonas aeruginosa PAO1
  5k21-assembly1_A  TM=5.049E-01  e=3.378E+00  Mycolicibacterium fortuitum subsp. fortuitum DSM 46621 = ATCC 6841 = JCM 6387
  5z6n-assembly1_B  TM=2.623E-01  e=1.226E+00  Escherichia coli K-12
  6xp5-assembly1_Q  TM=2.741E-01  e=1.579E+00  Thermochaetoides thermophila DSM 1495